Protein AF-U1RKR6-F1 (afdb_monomer_lite)

Sequence (88 aa):
MHKTSDNRIDDLLSVDEAVALLPGKMGVSRTTLIRWARKGWVPSVQPVPHSRRFFRRDDILRLLEPRGDTGGESSASADRPLPGLEES

Secondary structure (DSSP, 8-state):
-----S-TTTTEEEHHHHHHHS-GGG---HHHHHHHHHTTSS--B-SSTTSPPEEEHHHHHTTTS---S-----------PPS-----

Foldseek 3Di:
DPDPDDDPPVQWAALVRLVVPDDVVVVQDSVNVVVCCVVVVFDWDDPDPPDGITHGNVSSVVVVPPDPDDRPPPPPPDPPPDPDPDDD

pLDDT: mean 74.13, std 17.63, range [39.16, 91.88]

Structure (mmCIF, N/CA/C/O backbone):
data_AF-U1RKR6-F1
#
_entry.id   AF-U1RKR6-F1
#
loop_
_atom_site.group_PDB
_atom_site.id
_atom_site.type_symbol
_atom_site.label_atom_id
_atom_site.label_alt_id
_atom_site.label_comp_id
_atom_site.label_asym_id
_atom_site.label_entity_id
_atom_site.label_seq_id
_atom_site.pdbx_PDB_ins_code
_atom_site.Cartn_x
_atom_site.Cartn_y
_atom_site.Cartn_z
_atom_site.occupancy
_atom_site.B_iso_or_equiv
_atom_site.auth_seq_id
_atom_site.auth_comp_id
_atom_site.auth_asym_id
_atom_site.auth_atom_id
_atom_site.pdbx_PDB_model_num
ATOM 1 N N . MET A 1 1 ? -16.812 -4.624 -22.987 1.00 39.16 1 MET A N 1
ATOM 2 C CA . MET A 1 1 ? -15.471 -4.410 -23.576 1.00 39.16 1 MET A CA 1
ATOM 3 C C . MET A 1 1 ? -14.562 -3.904 -22.460 1.00 39.16 1 MET A C 1
ATOM 5 O O . MET A 1 1 ? -14.671 -2.744 -22.093 1.00 39.16 1 MET A O 1
ATOM 9 N N . HIS A 1 2 ? -13.763 -4.769 -21.829 1.00 45.06 2 HIS A N 1
ATOM 10 C CA . HIS A 1 2 ? -12.864 -4.352 -20.744 1.00 45.06 2 HIS A CA 1
ATOM 11 C C . HIS A 1 2 ? -11.609 -3.735 -21.364 1.00 45.06 2 HIS A C 1
ATOM 13 O O . HIS A 1 2 ? -10.842 -4.434 -22.024 1.00 45.06 2 HIS A O 1
ATOM 19 N N . LYS A 1 3 ? -11.453 -2.415 -21.222 1.00 46.66 3 LYS A N 1
ATOM 20 C CA . LYS A 1 3 ? -10.352 -1.653 -21.817 1.00 46.66 3 LYS A CA 1
ATOM 21 C C . LYS A 1 3 ? -9.034 -2.116 -21.195 1.00 46.66 3 LYS A C 1
ATOM 23 O O . LYS A 1 3 ? -8.753 -1.864 -20.029 1.00 46.66 3 LYS A O 1
ATOM 28 N N . THR A 1 4 ? -8.276 -2.867 -21.980 1.00 53.56 4 THR A N 1
ATOM 29 C CA . THR A 1 4 ? -6.906 -3.279 -21.699 1.00 53.56 4 THR A CA 1
ATOM 30 C C . THR A 1 4 ? -5.997 -2.050 -21.783 1.00 53.56 4 THR A C 1
ATOM 32 O O . THR A 1 4 ? -6.168 -1.229 -22.681 1.00 53.56 4 THR A O 1
ATOM 35 N N . SER A 1 5 ? -5.005 -1.985 -20.893 1.00 51.00 5 SER A N 1
ATOM 36 C CA . SER A 1 5 ? -3.785 -1.177 -21.040 1.00 51.00 5 SER A CA 1
ATOM 37 C C . SER A 1 5 ? -3.927 0.336 -20.835 1.00 51.00 5 SER A C 1
ATOM 39 O O . SER A 1 5 ? -3.763 1.101 -21.779 1.00 51.00 5 SER A O 1
ATOM 41 N N . ASP A 1 6 ? -4.104 0.771 -19.585 1.00 49.28 6 ASP A N 1
ATOM 42 C CA . ASP A 1 6 ? -3.525 2.052 -19.167 1.00 49.28 6 ASP A CA 1
ATOM 43 C C . ASP A 1 6 ? -2.173 1.762 -18.488 1.00 49.28 6 ASP A C 1
ATOM 45 O O . ASP A 1 6 ? -2.051 0.940 -17.578 1.00 49.28 6 ASP A O 1
ATOM 49 N N . ASN A 1 7 ? -1.141 2.281 -19.135 1.00 49.72 7 ASN A N 1
ATOM 50 C CA . ASN A 1 7 ? 0.281 2.347 -18.825 1.00 49.72 7 ASN A CA 1
ATOM 51 C C . ASN A 1 7 ? 0.797 1.740 -17.489 1.00 49.72 7 ASN A C 1
ATOM 53 O O . ASN A 1 7 ? 0.696 2.302 -16.405 1.00 49.72 7 ASN A O 1
ATOM 57 N N . ARG A 1 8 ? 1.476 0.587 -17.586 1.00 55.97 8 ARG A N 1
ATOM 58 C CA . ARG A 1 8 ? 1.882 -0.293 -16.468 1.00 55.97 8 ARG A CA 1
ATOM 59 C C . ARG A 1 8 ? 3.066 0.194 -15.604 1.00 55.97 8 ARG A C 1
ATOM 61 O O . ARG A 1 8 ? 3.529 -0.586 -14.772 1.00 55.97 8 ARG A O 1
ATOM 68 N N . ILE A 1 9 ? 3.550 1.425 -15.778 1.00 54.75 9 ILE A N 1
ATOM 69 C CA . ILE A 1 9 ? 4.734 1.960 -15.071 1.00 54.75 9 ILE A CA 1
ATOM 70 C C . ILE A 1 9 ? 4.381 3.183 -14.207 1.00 54.75 9 ILE A C 1
ATOM 72 O O . ILE A 1 9 ? 4.915 3.301 -13.108 1.00 54.75 9 ILE A O 1
ATOM 76 N N . ASP A 1 10 ? 3.436 4.025 -14.636 1.00 60.47 10 ASP A N 1
ATOM 77 C CA . ASP A 1 10 ? 3.022 5.233 -13.897 1.00 60.47 10 ASP A CA 1
ATOM 78 C C . ASP A 1 10 ? 2.241 4.938 -12.602 1.00 60.47 10 ASP A C 1
ATOM 80 O O . ASP A 1 10 ? 2.214 5.759 -11.692 1.00 60.47 10 ASP A O 1
ATOM 84 N N . ASP A 1 11 ? 1.668 3.741 -12.464 1.00 79.38 11 ASP A N 1
ATOM 85 C CA . ASP A 1 11 ? 0.953 3.316 -11.248 1.00 79.38 11 ASP A CA 1
ATOM 86 C C . ASP A 1 11 ? 1.844 2.612 -10.207 1.00 79.38 11 ASP A C 1
ATOM 88 O O . ASP A 1 11 ? 1.342 1.996 -9.257 1.00 79.38 11 ASP A O 1
ATOM 92 N N . LEU A 1 12 ? 3.170 2.644 -10.384 1.00 88.25 12 LEU A N 1
ATOM 93 C CA . LEU A 1 12 ? 4.119 2.067 -9.434 1.00 88.25 12 LEU A CA 1
ATOM 94 C C . LEU A 1 12 ? 4.427 3.048 -8.306 1.00 88.25 12 LEU A C 1
ATOM 96 O O . LEU A 1 12 ? 5.226 3.968 -8.436 1.00 88.25 12 LEU A O 1
ATOM 100 N N . LEU A 1 13 ? 3.843 2.769 -7.151 1.00 90.75 13 LEU A N 1
ATOM 101 C CA . LEU A 1 13 ? 4.056 3.507 -5.922 1.00 90.75 13 LEU A CA 1
ATOM 102 C C . LEU A 1 13 ? 5.270 2.977 -5.174 1.00 90.75 13 LEU A C 1
ATOM 104 O O . LEU A 1 13 ? 5.491 1.771 -5.023 1.00 90.75 13 LEU A O 1
ATOM 108 N N . SER A 1 14 ? 6.037 3.896 -4.616 1.00 90.75 14 SER A N 1
ATOM 109 C CA . SER A 1 14 ? 7.036 3.584 -3.603 1.00 90.75 14 SER A CA 1
ATOM 110 C C . SER A 1 14 ? 6.362 3.079 -2.325 1.00 90.75 14 SER A C 1
ATOM 112 O O . SER A 1 14 ? 5.190 3.343 -2.079 1.00 90.75 14 SER A O 1
ATOM 114 N N . VAL A 1 15 ? 7.124 2.425 -1.441 1.00 90.75 15 VAL A N 1
ATOM 115 C CA . VAL A 1 15 ? 6.626 1.995 -0.114 1.00 90.75 15 VAL A CA 1
ATOM 116 C C . VAL A 1 15 ? 5.952 3.148 0.648 1.00 90.75 15 VAL A C 1
ATOM 118 O O . VAL A 1 15 ? 4.973 2.928 1.348 1.00 90.75 15 VAL A O 1
ATOM 121 N N . ASP A 1 16 ? 6.500 4.361 0.542 1.00 90.69 16 ASP A N 1
ATOM 122 C CA . ASP A 1 16 ? 5.972 5.544 1.232 1.00 90.69 16 ASP A CA 1
ATOM 123 C C . ASP A 1 16 ? 4.617 5.982 0.672 1.00 90.69 16 ASP A C 1
ATOM 125 O O . ASP A 1 16 ? 3.642 6.089 1.407 1.00 90.69 16 ASP A O 1
ATOM 129 N N . GLU A 1 17 ? 4.547 6.125 -0.651 1.00 91.88 17 GLU A N 1
ATOM 130 C CA . GLU A 1 17 ? 3.339 6.520 -1.374 1.00 91.88 17 GLU A CA 1
ATOM 131 C C . GLU A 1 17 ? 2.221 5.492 -1.186 1.00 91.88 17 GLU A C 1
ATOM 133 O O . GLU A 1 17 ? 1.072 5.847 -0.948 1.00 91.88 17 GLU A O 1
ATOM 138 N N . ALA A 1 18 ? 2.566 4.204 -1.205 1.00 91.38 18 ALA A N 1
ATOM 139 C CA . ALA A 1 18 ?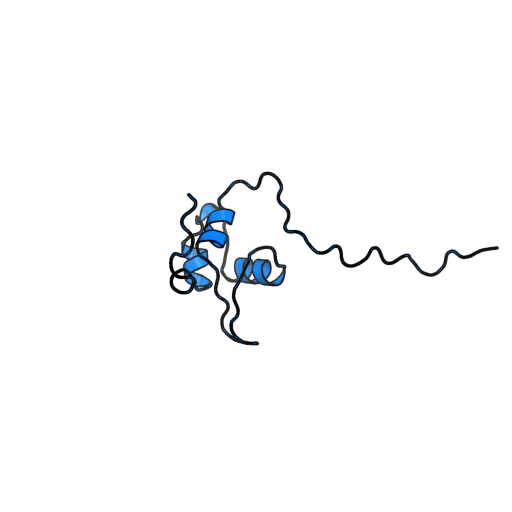 1.630 3.125 -0.932 1.00 91.38 18 ALA A CA 1
ATOM 140 C C . ALA A 1 18 ? 1.043 3.213 0.486 1.00 91.38 18 ALA A C 1
ATOM 142 O O . ALA A 1 18 ? -0.162 3.066 0.662 1.00 91.38 18 ALA A O 1
ATOM 143 N N . VAL A 1 19 ? 1.871 3.487 1.499 1.00 91.19 19 VAL A N 1
ATOM 144 C CA . VAL A 1 19 ? 1.399 3.682 2.880 1.00 91.19 19 VAL A CA 1
ATOM 145 C C . VAL A 1 19 ? 0.534 4.935 3.003 1.00 91.19 19 VAL A C 1
ATOM 147 O O . VAL A 1 19 ? -0.469 4.897 3.708 1.00 91.19 19 VAL A O 1
ATOM 150 N N . ALA A 1 20 ? 0.875 6.012 2.295 1.00 90.50 20 ALA A N 1
ATOM 151 C CA . ALA A 1 20 ? 0.102 7.252 2.298 1.00 90.50 20 ALA A CA 1
ATOM 152 C C . ALA A 1 20 ? -1.313 7.089 1.710 1.00 90.50 20 ALA A C 1
ATOM 154 O O . ALA A 1 20 ? -2.217 7.832 2.086 1.00 90.50 20 ALA A O 1
ATOM 155 N N . LEU A 1 21 ? -1.525 6.112 0.820 1.00 88.69 21 LEU A N 1
ATOM 156 C CA . LEU A 1 21 ? -2.856 5.777 0.299 1.00 88.69 21 LEU A CA 1
ATOM 157 C C . LEU A 1 21 ? -3.704 4.940 1.260 1.00 88.69 21 LEU A C 1
ATOM 159 O O . LEU A 1 21 ? -4.925 4.879 1.102 1.00 88.69 21 LEU A O 1
ATOM 163 N N . LEU A 1 22 ? -3.086 4.275 2.235 1.00 87.56 22 LEU A N 1
ATOM 164 C CA . LEU A 1 22 ? -3.816 3.481 3.211 1.00 87.56 22 LEU A CA 1
ATOM 165 C C . LEU A 1 22 ? -4.393 4.404 4.294 1.00 87.56 22 LEU A C 1
ATOM 167 O O . LEU A 1 22 ? -3.724 5.324 4.767 1.00 87.56 22 LEU A O 1
ATOM 171 N N . PRO A 1 23 ? -5.638 4.175 4.735 1.00 84.88 23 PRO A N 1
ATOM 172 C CA . PRO A 1 23 ? -6.253 5.004 5.747 1.00 84.88 23 PRO A CA 1
ATOM 173 C C . PRO A 1 23 ? -5.507 4.800 7.068 1.00 84.88 23 PRO A C 1
ATOM 175 O O . PRO A 1 23 ? -5.305 3.667 7.504 1.00 84.88 23 PRO A O 1
ATOM 178 N N . GLY A 1 24 ? -5.143 5.894 7.743 1.00 82.50 24 GLY A N 1
ATOM 179 C CA . GLY A 1 24 ? -4.325 5.852 8.965 1.00 82.50 24 GLY A CA 1
ATOM 180 C C . GLY A 1 24 ? -4.886 4.950 10.075 1.00 82.50 24 GLY A C 1
ATOM 181 O O . GLY A 1 24 ? -4.121 4.345 10.822 1.00 82.50 24 GLY A O 1
ATOM 182 N N . LYS A 1 25 ? -6.213 4.757 10.118 1.00 82.94 25 LYS A N 1
ATOM 183 C CA . LYS A 1 25 ? -6.898 3.813 11.024 1.00 82.94 25 LYS A CA 1
ATOM 184 C C . LYS A 1 25 ? -6.481 2.346 10.845 1.00 82.94 25 LYS A C 1
ATOM 186 O O . LYS A 1 25 ? -6.672 1.551 11.755 1.00 82.94 25 LYS A O 1
ATOM 191 N N . MET A 1 26 ? -5.935 1.979 9.685 1.00 81.75 26 MET A N 1
ATOM 192 C CA . MET A 1 26 ? -5.441 0.631 9.394 1.00 81.75 26 MET A CA 1
ATOM 193 C C . MET A 1 26 ? -4.072 0.366 10.046 1.00 81.75 26 MET A C 1
ATOM 195 O O . MET A 1 26 ? -3.667 -0.786 10.164 1.00 81.75 26 MET A O 1
ATOM 199 N N . GLY A 1 27 ? -3.343 1.412 10.462 1.00 83.88 27 GLY A N 1
ATOM 200 C CA . GLY A 1 27 ? -2.060 1.281 11.163 1.00 83.88 27 GLY A CA 1
ATOM 201 C C . GLY A 1 27 ? -0.935 0.642 10.337 1.00 83.88 27 GLY A C 1
ATOM 202 O O . GLY A 1 27 ? 0.044 0.146 10.898 1.00 83.88 27 GLY A O 1
ATOM 203 N N . VAL A 1 28 ? -1.049 0.614 9.006 1.00 88.00 28 VAL A N 1
ATOM 204 C CA . VAL A 1 28 ? -0.045 -0.019 8.142 1.00 88.00 28 VAL A CA 1
ATOM 205 C C . VAL A 1 28 ? 1.156 0.904 7.981 1.00 88.00 28 VAL A C 1
ATOM 207 O O . VAL A 1 28 ? 1.089 1.931 7.320 1.00 88.00 28 VAL A O 1
ATOM 210 N N . SER A 1 29 ? 2.285 0.525 8.576 1.00 89.69 29 SER A N 1
ATOM 211 C CA . SER A 1 29 ? 3.562 1.231 8.419 1.00 89.69 29 SER A CA 1
ATOM 212 C C . SER A 1 29 ? 4.380 0.678 7.245 1.00 89.69 29 SER A C 1
ATOM 214 O O . SER A 1 29 ? 4.164 -0.451 6.798 1.00 89.69 29 SER A O 1
ATOM 216 N N . ARG A 1 30 ? 5.416 1.416 6.814 1.00 91.19 30 ARG A N 1
ATOM 217 C CA . ARG A 1 30 ? 6.357 0.993 5.749 1.00 91.19 30 ARG A CA 1
ATOM 218 C C . ARG A 1 30 ? 6.907 -0.419 5.987 1.00 91.19 30 ARG A C 1
ATOM 220 O O . ARG A 1 30 ? 6.892 -1.260 5.091 1.00 91.19 30 ARG A O 1
ATOM 227 N N . THR A 1 31 ? 7.330 -0.708 7.217 1.00 91.31 31 THR A N 1
ATOM 228 C CA . THR A 1 31 ? 7.864 -2.019 7.623 1.00 91.31 31 THR A CA 1
ATOM 229 C C . THR A 1 31 ? 6.827 -3.137 7.507 1.00 91.31 31 THR A C 1
ATOM 231 O O . THR A 1 31 ? 7.162 -4.244 7.084 1.00 91.31 31 THR A O 1
ATOM 234 N N . THR A 1 32 ? 5.566 -2.855 7.846 1.00 91.06 32 THR A N 1
ATOM 235 C CA . THR A 1 32 ? 4.453 -3.806 7.723 1.00 91.06 32 THR A CA 1
ATOM 236 C C . THR A 1 32 ? 4.189 -4.133 6.261 1.00 91.06 32 THR A C 1
ATOM 238 O O . THR A 1 32 ? 4.136 -5.308 5.903 1.00 91.06 32 THR A O 1
ATOM 241 N N . LEU A 1 33 ? 4.132 -3.113 5.402 1.00 90.50 33 LEU A N 1
ATOM 242 C CA . LEU A 1 33 ? 3.893 -3.298 3.974 1.00 90.50 33 LEU A CA 1
ATOM 243 C C . LEU A 1 33 ? 5.025 -4.093 3.301 1.00 90.50 33 LEU A C 1
ATOM 245 O O . LEU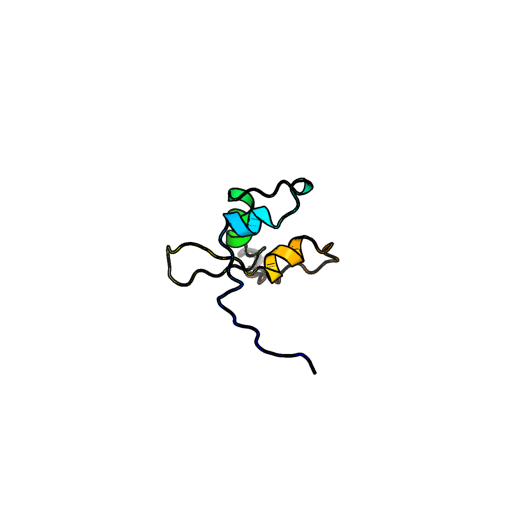 A 1 33 ? 4.771 -5.027 2.541 1.00 90.50 33 LEU A O 1
ATOM 249 N N . ILE A 1 34 ? 6.285 -3.805 3.646 1.00 90.62 34 ILE A N 1
ATOM 250 C CA . ILE A 1 34 ? 7.437 -4.594 3.179 1.00 90.62 34 ILE A CA 1
ATOM 251 C C . ILE A 1 34 ? 7.341 -6.044 3.664 1.00 90.62 34 ILE A C 1
ATOM 253 O O . ILE A 1 34 ? 7.598 -6.969 2.893 1.00 90.62 34 ILE A O 1
ATOM 257 N N . ARG A 1 35 ? 6.970 -6.270 4.931 1.00 90.62 35 ARG A N 1
ATOM 258 C CA . ARG A 1 35 ? 6.795 -7.623 5.478 1.00 90.62 35 ARG A CA 1
ATOM 259 C C . ARG A 1 35 ? 5.712 -8.392 4.719 1.00 90.62 35 ARG A C 1
ATOM 261 O O . ARG A 1 35 ? 5.919 -9.565 4.424 1.00 90.62 35 ARG A O 1
ATOM 268 N N . TRP A 1 36 ? 4.599 -7.749 4.377 1.00 91.31 36 TRP A N 1
ATOM 269 C CA . TRP A 1 36 ? 3.532 -8.361 3.584 1.00 91.31 36 TRP A CA 1
ATOM 270 C C . TRP A 1 36 ? 3.975 -8.694 2.161 1.00 91.31 36 TRP A C 1
ATOM 272 O O . TRP A 1 36 ? 3.733 -9.809 1.707 1.00 91.31 36 TRP A O 1
ATOM 282 N N . ALA A 1 37 ? 4.702 -7.793 1.499 1.00 90.44 37 ALA A N 1
ATOM 283 C CA . ALA A 1 37 ? 5.307 -8.074 0.197 1.00 90.44 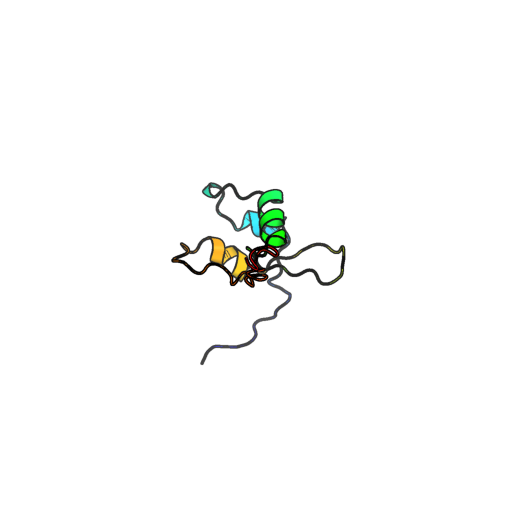37 ALA A CA 1
ATOM 284 C C . ALA A 1 37 ? 6.278 -9.260 0.242 1.00 90.44 37 ALA A C 1
ATOM 286 O O . ALA A 1 37 ? 6.247 -10.118 -0.634 1.00 90.44 37 ALA A O 1
ATOM 287 N N . ARG A 1 38 ? 7.125 -9.346 1.277 1.00 86.94 38 ARG A N 1
ATOM 288 C CA . ARG A 1 38 ? 8.047 -10.481 1.465 1.00 86.94 38 ARG A CA 1
ATOM 289 C C . ARG A 1 38 ? 7.315 -11.800 1.711 1.00 86.94 38 ARG A C 1
ATOM 291 O O . ARG A 1 38 ? 7.821 -12.839 1.311 1.00 86.94 38 ARG A O 1
ATOM 298 N N . LYS A 1 39 ? 6.151 -11.752 2.365 1.00 87.94 39 LYS A N 1
ATOM 299 C CA . LYS A 1 39 ? 5.264 -12.908 2.558 1.00 87.94 39 LYS A CA 1
ATOM 300 C C . LYS A 1 39 ? 4.421 -13.252 1.322 1.00 87.94 39 LYS A C 1
ATOM 302 O O . LYS A 1 39 ? 3.724 -14.256 1.356 1.00 87.94 39 LYS A O 1
ATOM 307 N N . GLY A 1 40 ? 4.438 -12.427 0.273 1.00 85.81 40 GLY A N 1
ATOM 308 C CA . GLY A 1 40 ? 3.589 -12.608 -0.909 1.00 85.81 40 GLY A CA 1
ATOM 309 C C . GLY A 1 40 ? 2.117 -12.233 -0.699 1.00 85.81 40 GLY A C 1
ATOM 310 O O . GLY A 1 40 ? 1.286 -12.527 -1.545 1.00 85.81 40 GLY A O 1
ATOM 311 N N . TRP A 1 41 ? 1.770 -11.570 0.409 1.00 85.88 41 TRP A N 1
ATOM 312 C CA . TRP A 1 41 ? 0.385 -11.161 0.700 1.00 85.88 41 TRP A CA 1
ATOM 313 C C . TRP A 1 41 ? -0.063 -9.929 -0.082 1.00 85.88 41 TRP A C 1
ATOM 315 O O . TRP A 1 41 ? -1.264 -9.702 -0.242 1.00 85.88 41 TRP A O 1
ATOM 325 N N . VAL A 1 42 ? 0.911 -9.122 -0.502 1.00 87.69 42 VAL A N 1
ATOM 326 C CA . VAL A 1 42 ? 0.722 -7.928 -1.320 1.00 87.69 42 VAL A CA 1
ATOM 327 C C . VAL A 1 42 ? 1.641 -8.050 -2.533 1.00 87.69 42 VAL A C 1
ATOM 329 O O . VAL A 1 42 ? 2.862 -8.169 -2.349 1.00 87.69 42 VAL A O 1
ATOM 332 N N . PRO A 1 43 ? 1.093 -8.017 -3.758 1.00 88.19 43 PRO A N 1
ATOM 333 C CA . PRO A 1 43 ? 1.891 -8.008 -4.971 1.00 88.19 43 PRO A CA 1
ATOM 334 C C . PRO A 1 43 ? 2.839 -6.814 -4.985 1.00 88.19 43 PRO A C 1
ATOM 336 O O . PRO A 1 43 ? 2.516 -5.706 -4.557 1.00 88.19 43 PRO A O 1
ATOM 339 N N . SER A 1 44 ? 4.059 -7.046 -5.448 1.00 89.62 44 SER A N 1
ATOM 340 C CA . SER A 1 44 ? 5.062 -5.993 -5.529 1.00 89.62 44 SER A CA 1
ATOM 341 C C . SER A 1 44 ? 6.036 -6.263 -6.657 1.00 89.62 44 SER A C 1
ATOM 343 O O . SER A 1 44 ? 6.336 -7.409 -6.987 1.00 89.62 44 SER A O 1
ATOM 345 N N . VAL A 1 45 ? 6.526 -5.179 -7.242 1.00 88.62 45 VAL A N 1
ATOM 346 C CA . VAL A 1 45 ? 7.429 -5.185 -8.384 1.00 88.62 45 VAL A CA 1
ATOM 347 C C . VAL A 1 45 ? 8.820 -4.811 -7.896 1.00 88.62 45 VAL A C 1
ATOM 349 O O . VAL A 1 45 ? 9.023 -3.784 -7.243 1.00 88.62 45 VAL A O 1
ATOM 352 N N . GLN A 1 46 ? 9.790 -5.664 -8.205 1.00 88.12 46 GLN A N 1
ATOM 353 C CA . GLN A 1 46 ? 11.204 -5.418 -7.962 1.00 88.12 46 GLN A CA 1
ATOM 354 C C . GLN A 1 46 ? 11.945 -5.679 -9.281 1.00 88.12 46 GLN A C 1
ATOM 356 O O . GLN A 1 46 ? 12.164 -6.842 -9.614 1.00 88.12 46 GLN A O 1
ATOM 361 N N . PRO A 1 47 ? 12.261 -4.627 -10.064 1.00 80.06 47 PRO A N 1
ATOM 362 C CA . PRO A 1 47 ? 12.790 -4.786 -11.420 1.00 80.06 47 PRO A CA 1
ATOM 363 C C . PRO A 1 47 ? 14.129 -5.521 -11.483 1.00 80.06 47 PRO A C 1
ATOM 365 O O . PRO A 1 47 ? 14.371 -6.266 -12.427 1.00 80.06 47 PRO A O 1
ATOM 368 N N . VAL A 1 48 ? 14.994 -5.323 -10.483 1.00 84.56 48 VAL A N 1
ATOM 369 C CA . VAL A 1 48 ? 16.274 -6.029 -10.382 1.00 84.56 48 VAL A CA 1
ATOM 370 C C . VAL A 1 48 ? 16.505 -6.533 -8.956 1.00 84.56 48 VAL A C 1
ATOM 372 O O . VAL A 1 48 ? 16.024 -5.921 -7.995 1.00 84.56 48 VAL A O 1
ATOM 375 N N . PRO A 1 49 ? 17.254 -7.635 -8.777 1.00 74.56 49 PRO A N 1
ATOM 376 C CA . PRO A 1 49 ? 17.666 -8.090 -7.456 1.00 74.56 49 PRO A CA 1
ATOM 377 C C . PRO A 1 49 ? 18.314 -6.939 -6.675 1.00 74.56 49 PRO A C 1
ATOM 379 O O . PRO A 1 49 ? 19.130 -6.201 -7.217 1.00 74.56 49 PRO A O 1
ATOM 382 N N . HIS A 1 50 ? 17.933 -6.772 -5.407 1.00 77.94 50 HIS A N 1
ATOM 383 C CA . HIS A 1 50 ? 18.392 -5.690 -4.518 1.00 77.94 50 HIS A CA 1
ATOM 384 C C . HIS A 1 50 ? 17.925 -4.256 -4.852 1.00 77.94 50 HIS A C 1
ATOM 386 O O . HIS A 1 50 ? 18.278 -3.340 -4.109 1.00 77.94 50 HIS A O 1
ATOM 392 N N . SER A 1 51 ? 17.087 -4.016 -5.871 1.00 82.81 51 SER A N 1
ATOM 393 C CA . SER A 1 51 ? 16.526 -2.669 -6.082 1.00 82.81 51 SER A CA 1
ATOM 394 C C . SER A 1 51 ? 15.413 -2.320 -5.106 1.00 82.81 51 SER A C 1
ATOM 396 O O . SER A 1 51 ? 14.850 -3.175 -4.416 1.00 82.81 51 SER A O 1
ATOM 398 N N . ARG A 1 52 ? 15.020 -1.041 -5.122 1.00 83.94 52 ARG A N 1
ATOM 399 C CA . ARG A 1 52 ? 13.807 -0.582 -4.448 1.00 83.94 52 ARG A CA 1
ATOM 400 C C . ARG A 1 52 ? 12.592 -1.379 -4.932 1.00 83.94 52 ARG A C 1
ATOM 402 O O . ARG A 1 52 ? 12.507 -1.768 -6.099 1.00 83.94 52 ARG A O 1
ATOM 409 N N . ARG A 1 53 ? 11.679 -1.628 -3.996 1.00 87.75 53 ARG A N 1
ATOM 410 C CA . ARG A 1 53 ? 10.414 -2.318 -4.231 1.00 87.75 53 ARG A CA 1
ATOM 411 C C . ARG A 1 53 ? 9.307 -1.303 -4.463 1.00 87.75 53 ARG A C 1
ATOM 413 O O . ARG A 1 53 ? 9.210 -0.319 -3.727 1.00 87.75 53 ARG A O 1
ATOM 420 N N . PHE A 1 54 ? 8.484 -1.595 -5.455 1.00 90.50 54 PHE A N 1
ATOM 421 C CA . PHE A 1 54 ? 7.334 -0.800 -5.838 1.00 90.50 54 PHE A CA 1
ATOM 422 C C . PHE A 1 54 ? 6.060 -1.624 -5.688 1.00 90.50 54 PHE A C 1
ATOM 424 O O . PHE A 1 54 ? 6.084 -2.856 -5.739 1.00 90.50 54 PHE A O 1
ATOM 431 N N . PHE A 1 55 ? 4.949 -0.937 -5.491 1.00 91.19 55 PHE A N 1
ATOM 432 C CA . PHE A 1 55 ? 3.627 -1.513 -5.317 1.00 91.19 55 PHE A CA 1
ATOM 433 C C . PHE A 1 55 ? 2.715 -0.901 -6.356 1.00 91.19 55 PHE A C 1
ATOM 435 O O . PHE A 1 55 ? 2.774 0.304 -6.580 1.00 91.19 55 PHE A O 1
ATOM 442 N N . ARG A 1 56 ? 1.866 -1.702 -6.994 1.00 90.38 56 ARG A N 1
ATOM 443 C CA . ARG A 1 56 ? 0.876 -1.113 -7.892 1.00 90.38 56 ARG A CA 1
ATOM 444 C C . ARG A 1 56 ? -0.200 -0.462 -7.040 1.00 90.38 56 ARG A C 1
ATOM 446 O O . ARG A 1 56 ? -0.633 -1.039 -6.043 1.00 90.38 56 ARG A O 1
ATOM 453 N N . ARG A 1 57 ? -0.645 0.722 -7.441 1.00 89.38 57 ARG A N 1
ATOM 454 C CA . ARG A 1 57 ? -1.730 1.429 -6.760 1.00 89.38 57 ARG A CA 1
ATOM 455 C C . ARG A 1 57 ? -2.981 0.568 -6.585 1.00 89.38 57 ARG A C 1
ATOM 457 O O . ARG A 1 57 ? -3.520 0.522 -5.485 1.00 89.38 57 ARG A O 1
ATOM 464 N N . ASP A 1 58 ? -3.393 -0.140 -7.637 1.00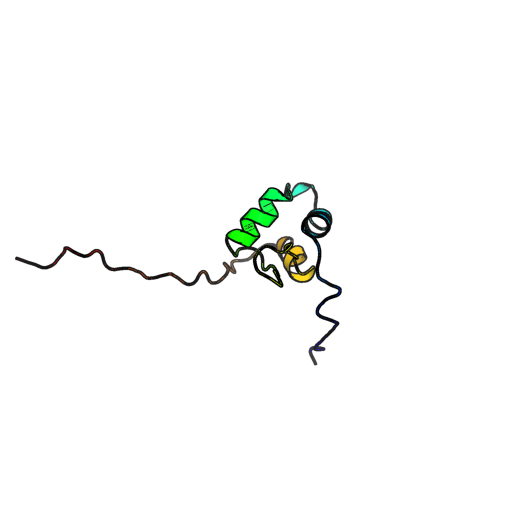 86.56 58 ASP A N 1
ATOM 465 C CA . ASP A 1 58 ? -4.550 -1.048 -7.616 1.00 86.56 58 ASP A CA 1
ATOM 466 C C . ASP A 1 58 ? -4.428 -2.104 -6.503 1.00 86.56 58 ASP A C 1
ATOM 468 O O . ASP A 1 58 ? -5.336 -2.259 -5.693 1.00 86.56 58 ASP A O 1
ATOM 472 N N . ASP A 1 59 ? -3.260 -2.745 -6.381 1.00 87.94 59 ASP A N 1
ATOM 473 C CA . ASP A 1 59 ? -3.002 -3.767 -5.358 1.00 87.94 59 ASP A CA 1
ATOM 474 C C . ASP A 1 59 ? -3.082 -3.206 -3.931 1.00 87.94 59 ASP A C 1
ATOM 476 O O . ASP A 1 59 ? -3.535 -3.894 -3.017 1.00 87.94 59 ASP A O 1
ATOM 480 N N . ILE A 1 60 ? -2.655 -1.955 -3.727 1.00 90.06 60 ILE A N 1
ATOM 481 C CA . ILE A 1 60 ? -2.755 -1.270 -2.432 1.00 90.06 60 ILE A CA 1
ATOM 482 C C . ILE A 1 60 ? -4.206 -0.922 -2.108 1.00 90.06 60 ILE A C 1
ATOM 484 O O . ILE A 1 60 ? -4.644 -1.128 -0.977 1.00 90.06 60 ILE A O 1
ATOM 488 N N . LEU A 1 61 ? -4.968 -0.431 -3.085 1.00 87.06 61 LEU A N 1
ATOM 489 C CA . LEU A 1 61 ? -6.378 -0.088 -2.895 1.00 87.06 61 LEU A CA 1
ATOM 490 C C . LEU A 1 61 ? -7.238 -1.326 -2.614 1.00 87.06 61 LEU A C 1
ATOM 492 O O . LEU A 1 61 ? -8.121 -1.259 -1.763 1.00 87.06 61 LEU A O 1
ATOM 496 N N . ARG A 1 62 ? -6.915 -2.478 -3.213 1.00 86.38 62 ARG A N 1
ATOM 497 C CA . ARG A 1 62 ? -7.550 -3.769 -2.888 1.00 86.38 62 ARG A CA 1
ATOM 498 C C . ARG A 1 62 ? -7.376 -4.194 -1.430 1.00 86.38 62 ARG A C 1
ATOM 500 O O . ARG A 1 62 ? -8.155 -4.999 -0.935 1.00 86.38 62 ARG A O 1
ATOM 507 N N . LEU A 1 63 ? -6.383 -3.669 -0.704 1.00 83.12 63 LEU A N 1
ATOM 508 C CA . LEU A 1 63 ? -6.245 -3.932 0.738 1.00 83.12 63 LEU A CA 1
ATOM 509 C C . LEU A 1 63 ? -7.339 -3.260 1.570 1.00 83.12 63 LEU A C 1
ATOM 511 O O . LEU A 1 63 ? -7.538 -3.633 2.726 1.00 83.12 63 LEU A O 1
ATOM 515 N N . LEU A 1 64 ? -8.012 -2.258 1.001 1.00 82.56 64 LEU A N 1
ATOM 516 C CA . LEU A 1 64 ? -9.130 -1.552 1.623 1.00 82.56 64 LEU A CA 1
ATOM 517 C C . LEU A 1 64 ? -10.455 -2.256 1.376 1.00 82.56 64 LEU A C 1
ATOM 519 O O . LEU A 1 64 ? -11.415 -2.026 2.113 1.00 82.56 64 LEU A O 1
ATOM 523 N N . GLU A 1 65 ? -10.510 -3.094 0.346 1.00 82.56 65 GLU A N 1
ATOM 524 C CA . GLU A 1 65 ? -11.676 -3.908 0.080 1.00 82.56 65 GLU A CA 1
ATOM 525 C C . GLU A 1 65 ? -11.788 -4.960 1.192 1.00 82.56 65 GLU A C 1
ATOM 527 O O . GLU A 1 65 ? -10.804 -5.644 1.504 1.00 82.56 65 GLU A O 1
ATOM 532 N N . PRO A 1 66 ? -12.956 -5.079 1.850 1.00 63.09 66 PRO A N 1
ATOM 533 C CA . PRO A 1 66 ? -13.164 -6.110 2.850 1.00 63.09 66 PRO A CA 1
ATOM 534 C C . PRO A 1 66 ? -12.985 -7.459 2.157 1.00 63.09 66 PRO A C 1
ATOM 536 O O . PRO A 1 66 ? -13.815 -7.860 1.345 1.00 63.09 66 PRO A O 1
ATOM 539 N N . ARG A 1 67 ? -11.869 -8.136 2.448 1.00 58.97 67 ARG A N 1
ATOM 540 C CA . ARG A 1 67 ? -11.572 -9.469 1.922 1.00 58.97 67 ARG A CA 1
ATOM 541 C C . ARG A 1 67 ? -12.653 -10.437 2.404 1.00 58.97 67 ARG A C 1
ATOM 543 O O . ARG A 1 67 ? -12.536 -11.014 3.481 1.00 58.97 67 ARG A O 1
ATOM 550 N N . GLY A 1 68 ? -13.692 -10.629 1.600 1.00 51.91 68 GLY A N 1
ATOM 551 C CA . GLY A 1 68 ? -14.386 -11.903 1.543 1.00 51.91 68 GLY A CA 1
ATOM 552 C C . GLY A 1 68 ? -13.403 -12.887 0.931 1.00 51.91 68 GLY A C 1
ATOM 553 O O . GLY A 1 68 ? -13.176 -12.831 -0.267 1.00 51.91 68 GLY A O 1
ATOM 554 N N . ASP A 1 69 ? -12.733 -13.654 1.788 1.00 47.00 69 ASP A N 1
ATOM 555 C CA . ASP A 1 69 ? -11.958 -14.855 1.475 1.00 47.00 69 ASP A CA 1
ATOM 556 C C . ASP A 1 69 ? -11.455 -14.962 0.022 1.00 47.00 69 ASP A C 1
ATOM 558 O O . ASP A 1 69 ? -12.060 -15.559 -0.863 1.00 47.00 69 ASP A O 1
ATOM 562 N N . THR A 1 70 ? -10.322 -14.335 -0.264 1.00 46.91 70 THR A N 1
ATOM 563 C CA . THR A 1 70 ? -9.484 -14.797 -1.372 1.00 46.91 70 THR A CA 1
ATOM 564 C C . THR A 1 70 ? -8.061 -14.703 -0.874 1.00 46.91 70 THR A C 1
ATOM 566 O O . THR A 1 70 ? -7.308 -13.764 -1.147 1.00 46.91 70 THR A O 1
ATOM 569 N N . GLY A 1 71 ? -7.751 -15.648 0.019 1.00 45.91 71 GLY A N 1
ATOM 570 C CA . GLY A 1 71 ? -6.386 -15.984 0.362 1.00 45.91 71 GLY A CA 1
ATOM 571 C C . GLY A 1 71 ? -5.633 -16.167 -0.940 1.00 45.91 71 GLY A C 1
ATOM 572 O O . GLY A 1 71 ? -6.034 -16.966 -1.783 1.00 45.91 71 GLY A O 1
ATOM 573 N N . GLY A 1 72 ? -4.578 -15.371 -1.116 1.00 44.81 72 GLY A N 1
ATOM 574 C CA . GLY A 1 72 ? -3.631 -15.607 -2.186 1.00 44.81 72 GLY A CA 1
ATOM 575 C C . GLY A 1 72 ? -3.284 -17.084 -2.168 1.00 44.81 72 GLY A C 1
ATOM 576 O O . GLY A 1 72 ? -3.023 -17.635 -1.095 1.00 44.81 72 GLY A O 1
ATOM 577 N N . GLU A 1 73 ? -3.347 -17.695 -3.344 1.00 46.22 73 GLU A N 1
ATOM 578 C CA . GLU A 1 73 ? -2.806 -19.008 -3.634 1.00 46.22 73 GLU A CA 1
ATOM 579 C C . GLU A 1 73 ? -1.337 -19.002 -3.192 1.00 46.22 73 GLU A C 1
ATOM 581 O O . GLU A 1 73 ? -0.405 -18.730 -3.945 1.00 46.22 73 GLU A O 1
ATOM 586 N N . SER A 1 74 ? -1.128 -19.250 -1.900 1.00 45.97 74 SER A N 1
ATOM 587 C CA . SER A 1 74 ? 0.079 -19.874 -1.425 1.00 45.97 74 SER A CA 1
ATOM 588 C C . SER A 1 74 ? 0.052 -21.208 -2.127 1.00 45.97 74 SER A C 1
ATOM 590 O O . SER A 1 74 ? -0.762 -22.062 -1.780 1.00 45.97 74 SER A O 1
ATOM 592 N N . SER A 1 75 ? 0.908 -21.356 -3.139 1.00 47.34 75 SER A N 1
ATOM 593 C CA . SER A 1 75 ? 1.461 -22.654 -3.486 1.00 47.34 75 SER A CA 1
ATOM 594 C C . SER A 1 75 ? 1.644 -23.408 -2.180 1.00 47.34 75 SER A C 1
ATOM 596 O O . SER A 1 75 ? 2.497 -23.052 -1.362 1.00 47.34 75 SER A O 1
ATOM 598 N N . ALA A 1 76 ? 0.771 -24.386 -1.961 1.00 49.38 76 ALA A N 1
ATOM 599 C CA . ALA A 1 76 ? 0.943 -25.397 -0.953 1.00 49.38 76 ALA A CA 1
ATOM 600 C C . ALA A 1 76 ? 2.228 -26.119 -1.353 1.00 49.38 76 ALA A C 1
ATOM 602 O O . ALA A 1 76 ? 2.228 -27.030 -2.178 1.00 49.38 76 ALA A O 1
ATOM 603 N N . SER A 1 77 ? 3.357 -25.615 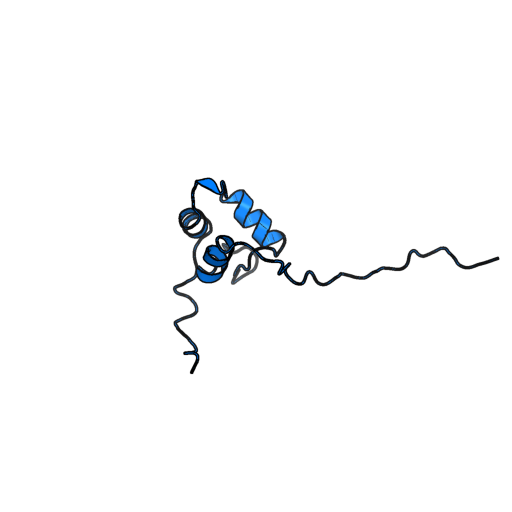-0.856 1.00 48.94 77 SER A N 1
ATOM 604 C CA . SER A 1 77 ? 4.613 -26.337 -0.873 1.00 48.94 77 SER A CA 1
ATOM 605 C C . SER A 1 77 ? 4.381 -27.590 -0.051 1.00 48.94 77 SER A C 1
ATOM 607 O O . SER A 1 77 ? 4.422 -27.537 1.172 1.00 48.94 77 SER A O 1
ATOM 609 N N . ALA A 1 78 ? 4.079 -28.656 -0.788 1.00 49.81 78 ALA A N 1
ATOM 610 C CA . ALA A 1 78 ? 4.187 -30.061 -0.459 1.00 49.81 78 ALA A CA 1
ATOM 611 C C . ALA A 1 78 ? 3.764 -30.439 0.965 1.00 49.81 78 ALA A C 1
ATOM 613 O O . ALA A 1 78 ? 4.523 -30.294 1.925 1.00 49.81 78 ALA A O 1
ATOM 614 N N . ASP A 1 79 ? 2.595 -31.071 1.045 1.00 52.41 79 ASP A N 1
ATOM 615 C CA . ASP A 1 79 ? 2.371 -32.189 1.955 1.00 52.41 79 ASP A CA 1
ATOM 616 C C . ASP A 1 79 ? 3.533 -33.182 1.758 1.00 52.41 79 ASP A C 1
ATOM 618 O O . ASP A 1 79 ? 3.569 -33.968 0.811 1.00 52.41 79 ASP A O 1
ATOM 622 N N . ARG A 1 80 ? 4.602 -33.011 2.541 1.00 58.38 80 ARG A N 1
ATOM 623 C CA . ARG A 1 80 ? 5.737 -33.925 2.540 1.00 58.38 80 ARG A CA 1
ATOM 624 C C . ARG A 1 80 ? 5.341 -35.046 3.492 1.00 58.38 80 ARG A C 1
ATOM 626 O O . ARG A 1 80 ? 5.252 -34.768 4.690 1.00 58.38 80 ARG A O 1
ATOM 633 N N . PRO A 1 81 ? 5.107 -36.279 3.010 1.00 60.91 81 PRO A N 1
ATOM 634 C CA . PRO A 1 81 ? 4.821 -37.385 3.906 1.00 60.91 81 PRO A CA 1
ATOM 635 C C . PRO A 1 81 ? 5.982 -37.531 4.894 1.00 60.91 81 PRO A C 1
ATOM 637 O O . PRO A 1 81 ? 7.153 -37.439 4.511 1.00 60.91 81 PRO A O 1
ATOM 640 N N . LEU A 1 82 ? 5.644 -37.699 6.174 1.00 59.78 82 LEU A N 1
ATOM 641 C CA . LEU A 1 82 ? 6.594 -38.022 7.234 1.00 59.78 82 LEU A CA 1
ATOM 642 C C . LEU A 1 82 ? 7.300 -39.337 6.858 1.00 59.78 82 LEU A C 1
ATOM 644 O O . LEU A 1 82 ? 6.624 -40.362 6.765 1.00 59.78 82 LEU A O 1
ATOM 648 N N . PRO A 1 83 ? 8.624 -39.349 6.625 1.00 58.38 83 PRO A N 1
ATOM 649 C CA . PRO A 1 83 ? 9.340 -40.600 6.428 1.00 58.38 83 PRO A CA 1
ATOM 650 C C . PRO A 1 83 ? 9.450 -41.318 7.780 1.00 58.38 83 PRO A C 1
ATOM 652 O O . PRO A 1 83 ? 9.982 -40.742 8.731 1.00 58.38 83 PRO A O 1
ATOM 655 N N . GLY A 1 84 ? 8.948 -42.554 7.868 1.00 59.78 84 GLY A N 1
ATOM 656 C CA . GLY A 1 84 ? 9.133 -43.412 9.049 1.00 59.78 84 GLY A CA 1
ATOM 657 C C . GLY A 1 84 ? 7.894 -44.135 9.588 1.00 59.78 84 GLY A C 1
ATOM 658 O O . GLY A 1 84 ? 7.811 -44.338 10.796 1.00 59.78 84 GL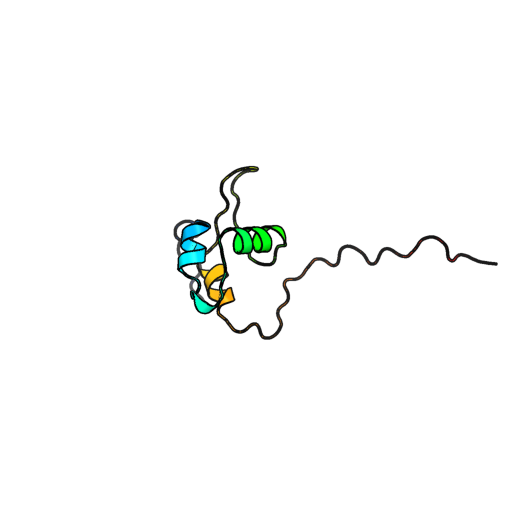Y A O 1
ATOM 659 N N . LEU A 1 85 ? 6.938 -44.516 8.737 1.00 60.25 85 LEU A N 1
ATOM 660 C CA . LEU A 1 85 ? 5.830 -45.414 9.103 1.00 60.25 85 LEU A CA 1
ATOM 661 C C . LEU A 1 85 ? 5.660 -46.510 8.036 1.00 60.25 85 LEU A C 1
ATOM 663 O O . LEU A 1 85 ? 4.600 -46.668 7.444 1.00 60.25 85 LEU A O 1
ATOM 667 N N . GLU A 1 86 ? 6.741 -47.239 7.787 1.00 52.75 86 GLU A N 1
ATOM 668 C CA . GLU A 1 86 ? 6.750 -48.582 7.195 1.00 52.75 86 GLU A CA 1
ATOM 669 C C . GLU A 1 86 ? 7.367 -49.473 8.284 1.00 52.75 86 GLU A C 1
ATOM 671 O O . GLU A 1 86 ? 8.470 -49.210 8.753 1.00 52.75 86 GLU A O 1
ATOM 676 N N . GLU A 1 87 ? 6.523 -50.153 9.052 1.00 56.78 87 GLU A N 1
ATOM 677 C CA . GLU A 1 87 ? 6.033 -51.527 8.863 1.00 56.78 87 GLU A CA 1
ATOM 678 C C . GLU A 1 87 ? 6.821 -52.513 9.743 1.00 56.78 87 GLU A C 1
ATOM 680 O O . GLU A 1 87 ? 8.038 -52.605 9.643 1.00 56.78 87 GLU A O 1
ATOM 685 N N . SER A 1 88 ? 6.047 -53.202 10.593 1.00 51.75 88 SER A N 1
ATOM 686 C CA . SER A 1 88 ? 6.163 -54.600 11.044 1.00 51.75 88 SER A CA 1
ATOM 687 C C . SER A 1 88 ? 7.493 -55.130 11.591 1.00 51.75 88 SER A C 1
ATOM 689 O O . SER A 1 88 ? 8.431 -55.385 10.808 1.00 51.75 88 SER A O 1
#

Radius of gyration: 18.23 Å; chains: 1; bounding box: 34×62×35 Å